Protein AF-A0A8T6CD80-F1 (afdb_monomer_lite)

Radius of gyration: 12.99 Å; chains: 1; bounding box: 26×34×29 Å

Sequence (94 aa):
MTSPIYDRIGRGYATTRRPDPRIARRILDALGGASRVLNVGAGAGSYEPEEARVVAVEPSGEMIAQRDSAAPVVRATAEALPFAGRSFDAAMAV

Structure (mmCIF, N/CA/C/O backbone):
data_AF-A0A8T6CD80-F1
#
_entry.id   AF-A0A8T6CD80-F1
#
loop_
_atom_site.group_PDB
_atom_site.id
_atom_site.type_symbol
_atom_site.label_atom_id
_atom_site.label_alt_id
_atom_site.label_comp_id
_atom_site.label_asym_id
_atom_site.label_entity_id
_atom_site.label_seq_id
_atom_site.pdbx_PDB_ins_code
_atom_site.Cartn_x
_atom_site.Cartn_y
_atom_site.Cartn_z
_atom_site.occupancy
_atom_site.B_iso_or_equiv
_atom_site.auth_seq_id
_atom_site.auth_comp_id
_atom_site.auth_asym_id
_atom_site.auth_atom_id
_atom_site.pdbx_PDB_model_num
ATOM 1 N N . MET A 1 1 ? -1.088 -20.137 -14.337 1.00 57.59 1 MET A N 1
ATOM 2 C CA . MET A 1 1 ? -1.344 -18.692 -14.157 1.00 57.59 1 MET A CA 1
ATOM 3 C C . MET A 1 1 ? -0.304 -17.941 -14.967 1.00 57.59 1 MET A C 1
ATOM 5 O O . MET A 1 1 ? 0.864 -18.305 -14.902 1.00 57.59 1 MET A O 1
ATOM 9 N N . THR A 1 2 ? -0.715 -16.986 -15.795 1.00 79.31 2 THR A N 1
ATOM 10 C CA . THR A 1 2 ? 0.201 -16.112 -16.542 1.00 79.31 2 THR A CA 1
ATOM 11 C C . THR A 1 2 ? 0.992 -15.237 -15.568 1.00 79.31 2 THR A C 1
ATOM 13 O O . THR A 1 2 ? 0.439 -14.778 -14.571 1.00 79.31 2 THR A O 1
ATOM 16 N N . SER A 1 3 ? 2.284 -15.023 -15.836 1.00 86.62 3 SER A N 1
ATOM 17 C CA . SER A 1 3 ? 3.105 -14.101 -15.037 1.00 86.62 3 SER A CA 1
ATOM 18 C C . SER A 1 3 ? 2.500 -12.685 -15.080 1.00 86.62 3 SER A C 1
ATOM 20 O O . SER A 1 3 ? 2.070 -12.250 -16.159 1.00 86.62 3 SER A O 1
ATOM 22 N N . PRO A 1 4 ? 2.438 -11.976 -13.935 1.00 92.19 4 PRO A N 1
ATOM 23 C CA . PRO A 1 4 ? 2.018 -10.581 -13.871 1.00 92.19 4 PRO A CA 1
ATOM 24 C C . PRO A 1 4 ? 2.725 -9.723 -14.920 1.00 92.19 4 PRO A C 1
ATOM 26 O O . PRO A 1 4 ? 3.939 -9.793 -15.087 1.00 92.19 4 PRO A O 1
ATOM 29 N N . ILE A 1 5 ? 1.980 -8.868 -15.627 1.00 95.06 5 ILE A N 1
ATOM 30 C CA . ILE A 1 5 ? 2.549 -8.009 -16.683 1.00 95.06 5 ILE A CA 1
ATOM 31 C C . ILE A 1 5 ? 3.694 -7.144 -16.132 1.00 95.06 5 ILE A C 1
ATOM 33 O O . ILE A 1 5 ? 4.709 -6.962 -16.808 1.00 95.06 5 ILE A O 1
ATOM 37 N N . TYR A 1 6 ? 3.565 -6.683 -14.887 1.00 95.81 6 TYR A N 1
ATOM 38 C CA . TYR A 1 6 ? 4.570 -5.871 -14.211 1.00 95.81 6 TYR A CA 1
ATOM 39 C C . TYR A 1 6 ? 5.872 -6.608 -13.873 1.00 95.81 6 TYR A C 1
ATOM 41 O O . TYR A 1 6 ? 6.874 -5.927 -13.695 1.00 95.81 6 TYR A O 1
ATOM 49 N N . ASP A 1 7 ? 5.924 -7.945 -13.892 1.00 95.56 7 ASP A N 1
ATOM 50 C CA . ASP A 1 7 ? 7.213 -8.661 -13.831 1.00 95.56 7 ASP A CA 1
ATOM 51 C C . ASP A 1 7 ? 8.079 -8.334 -15.066 1.00 95.56 7 ASP A C 1
ATOM 53 O O . ASP A 1 7 ? 9.305 -8.369 -15.011 1.00 95.56 7 ASP A O 1
ATOM 57 N N . ARG A 1 8 ? 7.451 -8.002 -16.205 1.00 95.38 8 ARG A N 1
ATOM 58 C CA . ARG A 1 8 ? 8.148 -7.709 -17.469 1.00 95.38 8 ARG A CA 1
ATOM 59 C C . ARG A 1 8 ? 8.390 -6.221 -17.684 1.00 95.38 8 ARG A C 1
ATOM 61 O O . ARG A 1 8 ? 9.437 -5.847 -18.209 1.00 95.38 8 ARG A O 1
ATOM 68 N N . ILE A 1 9 ? 7.415 -5.388 -17.320 1.00 95.44 9 ILE A N 1
ATOM 69 C CA . ILE A 1 9 ? 7.433 -3.947 -17.621 1.00 95.44 9 ILE A CA 1
ATOM 70 C C . ILE A 1 9 ? 7.734 -3.068 -16.402 1.00 95.44 9 ILE A C 1
ATOM 72 O O . ILE A 1 9 ? 7.850 -1.858 -16.552 1.00 95.44 9 ILE A O 1
ATOM 76 N N . GLY A 1 10 ? 7.826 -3.649 -15.202 1.00 92.56 10 GLY A N 1
ATOM 77 C CA . GLY A 1 10 ? 7.889 -2.906 -13.942 1.00 92.56 10 GLY A CA 1
ATOM 78 C C . GLY A 1 10 ? 9.264 -2.358 -13.568 1.00 92.56 10 GLY A C 1
ATOM 79 O O . GLY A 1 10 ? 9.351 -1.606 -12.607 1.00 92.56 10 GLY A O 1
ATOM 80 N N . ARG A 1 11 ? 10.340 -2.687 -14.291 1.00 94.88 11 ARG A N 1
ATOM 81 C CA . ARG A 1 11 ? 11.688 -2.194 -13.954 1.00 94.88 11 ARG A CA 1
ATOM 82 C C . ARG A 1 11 ? 11.754 -0.667 -13.984 1.00 94.88 11 ARG A C 1
ATOM 84 O O . ARG A 1 11 ? 11.443 -0.054 -15.003 1.00 94.88 11 ARG A O 1
ATOM 91 N N . GLY A 1 12 ? 12.201 -0.059 -12.885 1.00 93.19 12 GLY A N 1
ATOM 92 C CA . GLY A 1 12 ? 12.289 1.399 -12.744 1.00 93.19 12 GLY A CA 1
ATOM 93 C C . GLY A 1 12 ? 10.934 2.079 -12.519 1.00 93.19 12 GLY A C 1
ATOM 94 O O . GLY A 1 12 ? 10.805 3.292 -12.702 1.00 93.19 12 GLY A O 1
ATOM 95 N N . TYR A 1 13 ? 9.902 1.327 -12.133 1.00 93.44 13 TYR A N 1
ATOM 96 C CA . TYR A 1 13 ? 8.578 1.893 -11.897 1.00 93.44 13 TYR A CA 1
ATOM 97 C C . TYR A 1 13 ? 8.598 2.884 -10.732 1.00 93.44 13 TYR A C 1
ATOM 99 O O . TYR A 1 13 ? 8.100 3.997 -10.875 1.00 93.44 13 TYR A O 1
ATOM 107 N N . ALA A 1 14 ? 9.246 2.536 -9.616 1.00 91.31 14 ALA A N 1
ATOM 108 C CA . ALA A 1 14 ? 9.299 3.396 -8.429 1.00 91.31 14 ALA A CA 1
ATOM 109 C C . ALA A 1 14 ? 9.962 4.762 -8.696 1.00 91.31 14 ALA A C 1
ATOM 111 O O . ALA A 1 14 ? 9.601 5.772 -8.091 1.00 91.31 14 ALA A O 1
ATOM 112 N N . THR A 1 15 ? 10.907 4.830 -9.640 1.00 90.69 15 THR A N 1
ATOM 113 C CA . THR A 1 15 ? 11.594 6.086 -9.974 1.00 90.69 15 THR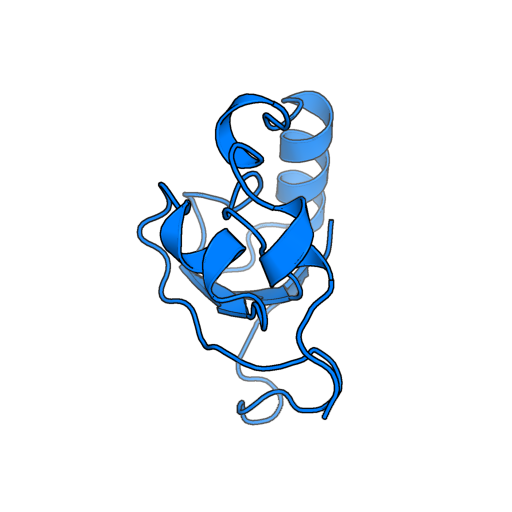 A CA 1
ATOM 114 C C . THR A 1 15 ? 10.768 6.976 -10.900 1.00 90.69 15 THR A C 1
ATOM 116 O O . THR A 1 15 ? 10.814 8.200 -10.761 1.00 90.69 15 THR A O 1
ATOM 119 N N . THR A 1 16 ? 10.003 6.374 -11.816 1.00 90.88 16 THR A N 1
ATOM 120 C CA . THR A 1 16 ? 9.227 7.073 -12.856 1.00 90.88 16 THR A CA 1
ATOM 121 C C . THR A 1 16 ? 7.793 7.395 -12.434 1.00 90.88 16 THR A C 1
ATOM 123 O O . THR A 1 16 ? 7.228 8.391 -12.886 1.00 90.88 16 THR A O 1
ATOM 126 N N . ARG A 1 17 ? 7.197 6.593 -11.547 1.00 89.94 17 ARG A N 1
ATOM 127 C CA . ARG A 1 17 ? 5.843 6.769 -11.011 1.00 89.94 17 ARG A CA 1
ATOM 128 C C . ARG A 1 17 ? 5.903 7.111 -9.529 1.00 89.94 17 ARG A C 1
ATOM 130 O O . ARG A 1 17 ? 5.824 6.249 -8.662 1.00 89.94 17 ARG A O 1
ATOM 137 N N . ARG A 1 18 ? 6.026 8.410 -9.264 1.00 92.69 18 ARG A N 1
ATOM 138 C CA . ARG A 1 18 ? 6.003 8.983 -7.914 1.00 92.69 18 ARG A CA 1
ATOM 139 C C . ARG A 1 18 ? 4.585 9.399 -7.515 1.00 92.69 18 ARG A C 1
ATOM 141 O O . ARG A 1 18 ? 3.818 9.802 -8.394 1.00 92.69 18 ARG A O 1
ATOM 148 N N . PRO A 1 19 ? 4.237 9.329 -6.221 1.00 93.50 19 PRO A N 1
ATOM 149 C CA . PRO A 1 19 ? 2.921 9.743 -5.761 1.00 93.50 19 PRO A CA 1
ATOM 150 C C . PRO A 1 19 ? 2.709 11.245 -5.980 1.00 93.50 19 PRO A C 1
ATOM 152 O O . PRO A 1 19 ? 3.532 12.072 -5.590 1.00 93.50 19 PRO A O 1
ATOM 155 N N . ASP A 1 20 ? 1.579 11.604 -6.587 1.00 95.81 20 ASP A N 1
ATOM 156 C CA . ASP A 1 20 ? 1.095 12.987 -6.591 1.00 95.81 20 ASP A CA 1
ATOM 157 C C . ASP A 1 20 ? 0.515 13.326 -5.202 1.00 95.81 20 ASP A C 1
ATOM 159 O O . ASP A 1 20 ? -0.428 12.647 -4.768 1.00 95.81 20 ASP A O 1
ATOM 163 N N . PRO A 1 21 ? 1.001 14.381 -4.516 1.00 95.69 21 PRO A N 1
ATOM 164 C CA . PRO A 1 21 ? 0.534 14.744 -3.177 1.00 95.69 21 PRO A CA 1
ATOM 165 C C . PRO A 1 21 ? -0.976 15.000 -3.083 1.00 95.69 21 PRO A C 1
ATOM 167 O O . PRO A 1 21 ? -1.586 14.758 -2.043 1.00 95.69 21 PRO A O 1
ATOM 170 N N . ARG A 1 22 ? -1.615 15.458 -4.167 1.00 97.44 22 ARG A N 1
ATOM 171 C CA . ARG A 1 22 ? -3.064 15.717 -4.201 1.00 97.44 22 ARG A CA 1
ATOM 172 C C . ARG A 1 22 ? -3.863 14.420 -4.199 1.00 97.44 22 ARG A C 1
ATOM 174 O O . ARG A 1 22 ? -4.934 14.368 -3.600 1.00 97.44 22 ARG A O 1
ATOM 181 N N . ILE A 1 23 ? -3.355 13.390 -4.875 1.00 96.31 23 ILE A N 1
ATOM 182 C CA . ILE A 1 23 ? -3.963 12.055 -4.878 1.00 96.31 23 ILE A CA 1
ATOM 183 C C . ILE A 1 23 ? -3.736 11.402 -3.515 1.00 96.31 23 ILE A C 1
ATOM 185 O O . ILE A 1 23 ? -4.692 10.915 -2.921 1.00 96.31 23 ILE A O 1
ATOM 189 N N . ALA A 1 24 ? -2.513 11.486 -2.980 1.00 95.62 24 ALA A N 1
ATOM 190 C CA . ALA A 1 24 ? -2.187 10.960 -1.655 1.00 95.62 24 ALA A CA 1
AT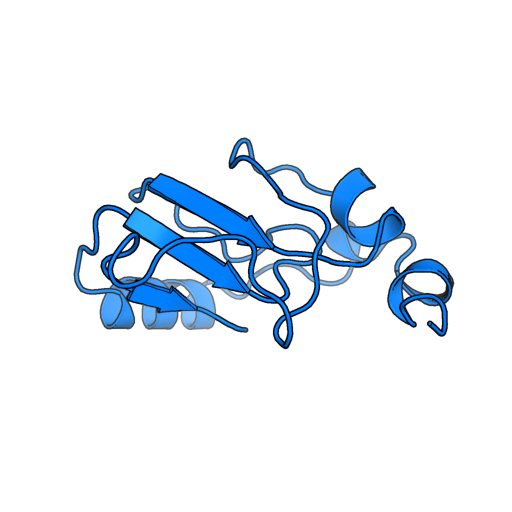OM 191 C C . ALA A 1 24 ? -3.106 11.550 -0.574 1.00 95.62 24 ALA A C 1
ATOM 193 O O . ALA A 1 24 ? -3.705 10.809 0.201 1.00 95.62 24 ALA A O 1
ATOM 194 N N . ARG A 1 25 ? -3.323 12.873 -0.586 1.00 95.94 25 ARG A N 1
ATOM 195 C CA . ARG A 1 25 ? -4.242 13.530 0.352 1.00 95.94 25 ARG A CA 1
ATOM 196 C C . ARG A 1 25 ? -5.677 13.024 0.227 1.00 95.94 25 ARG A C 1
ATOM 198 O O . ARG A 1 25 ? -6.293 12.721 1.238 1.00 95.94 25 ARG A O 1
ATOM 205 N N . ARG A 1 26 ? -6.1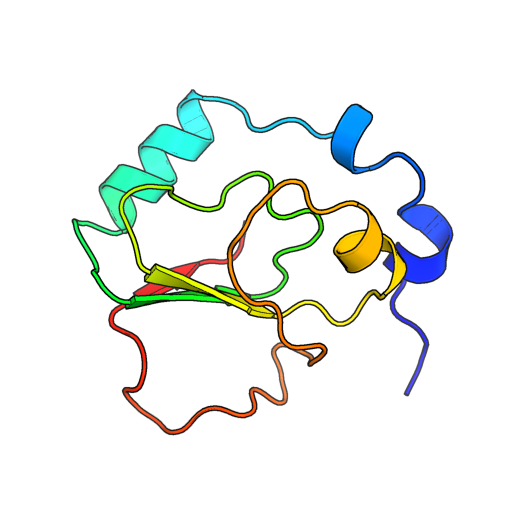91 12.874 -0.998 1.00 97.31 26 ARG A N 1
ATOM 206 C CA . ARG A 1 26 ? -7.547 12.344 -1.227 1.00 97.31 26 ARG A CA 1
ATOM 207 C C . ARG A 1 26 ? -7.705 10.907 -0.733 1.00 97.31 26 ARG A C 1
ATOM 209 O O . ARG A 1 26 ? -8.769 10.572 -0.226 1.00 97.31 26 ARG A O 1
ATOM 216 N N . ILE A 1 27 ? -6.670 10.080 -0.875 1.00 96.44 27 ILE A N 1
ATOM 217 C CA . ILE A 1 27 ? -6.661 8.714 -0.339 1.00 96.44 27 ILE A CA 1
ATOM 218 C C . ILE A 1 27 ? -6.716 8.757 1.189 1.00 96.44 27 ILE A C 1
ATOM 220 O O . ILE A 1 27 ? -7.578 8.109 1.772 1.00 96.44 27 ILE A O 1
ATOM 224 N N . LEU A 1 28 ? -5.857 9.553 1.833 1.00 95.88 28 LEU A N 1
ATOM 225 C CA . LEU A 1 28 ? -5.843 9.700 3.293 1.00 95.88 28 LEU A CA 1
ATOM 226 C C . LEU A 1 28 ? -7.193 10.182 3.838 1.00 95.88 28 LEU A C 1
ATOM 228 O O . LEU A 1 28 ? -7.717 9.602 4.788 1.00 95.88 28 LEU A O 1
ATOM 232 N N . ASP A 1 29 ? -7.781 11.196 3.204 1.00 96.94 29 ASP A N 1
ATOM 233 C CA . ASP A 1 29 ? -9.085 11.730 3.598 1.00 96.94 29 ASP A CA 1
ATOM 234 C C . ASP A 1 29 ? -10.188 10.665 3.444 1.00 96.94 29 ASP A C 1
ATOM 236 O O . ASP A 1 29 ? -11.041 10.525 4.320 1.00 96.94 29 ASP A O 1
ATOM 240 N N . ALA A 1 30 ? -10.150 9.868 2.369 1.00 97.25 30 ALA A N 1
ATOM 241 C CA . ALA A 1 30 ? -11.105 8.783 2.134 1.00 97.25 30 ALA A CA 1
ATOM 242 C C . ALA A 1 30 ? -10.934 7.601 3.103 1.00 97.25 30 ALA A C 1
ATOM 244 O O . ALA A 1 30 ? -11.919 6.956 3.456 1.00 97.25 30 ALA A O 1
ATOM 245 N N . LEU A 1 31 ? -9.705 7.323 3.552 1.00 97.06 31 LEU A N 1
ATOM 246 C CA . LEU A 1 31 ? -9.430 6.299 4.561 1.00 97.06 31 LEU A CA 1
ATOM 247 C C . LEU A 1 31 ? -9.971 6.683 5.943 1.00 97.06 31 LEU A C 1
ATOM 249 O O . LEU A 1 31 ? -10.165 5.801 6.776 1.00 97.06 31 LEU A O 1
ATOM 253 N N . GLY A 1 32 ? -10.225 7.971 6.201 1.00 95.81 32 GLY A N 1
ATOM 254 C CA . GLY A 1 32 ? -10.998 8.423 7.360 1.00 95.81 32 GLY A CA 1
ATOM 255 C C . GLY A 1 32 ? -10.439 7.986 8.719 1.00 95.81 32 GLY A C 1
ATOM 256 O O . GLY A 1 32 ? -11.206 7.787 9.657 1.00 95.81 32 GLY A O 1
ATOM 257 N N . GLY A 1 33 ? -9.120 7.794 8.830 1.00 94.75 33 GLY A N 1
ATOM 258 C CA . GLY A 1 33 ? -8.474 7.314 10.058 1.00 94.75 33 GLY A CA 1
ATOM 259 C C . GLY A 1 33 ? -8.566 5.799 10.294 1.00 94.75 33 GLY A C 1
ATOM 260 O O . GLY A 1 33 ? -8.368 5.347 11.423 1.00 94.75 33 GLY A O 1
ATOM 261 N N . ALA A 1 34 ? -8.858 5.002 9.259 1.00 97.62 34 ALA A N 1
ATOM 262 C CA . ALA A 1 34 ? -8.794 3.543 9.318 1.00 97.62 34 ALA A CA 1
ATOM 263 C C . ALA A 1 34 ? -7.443 3.060 9.874 1.00 97.62 34 ALA A C 1
ATOM 265 O O . ALA A 1 34 ? -6.379 3.439 9.388 1.00 97.62 34 ALA A O 1
ATOM 266 N N . SER A 1 35 ? -7.483 2.196 10.891 1.00 96.69 35 SER A N 1
ATOM 267 C CA . SER A 1 35 ? -6.272 1.734 11.577 1.00 96.69 35 SER A CA 1
ATOM 268 C C . SER A 1 35 ? -5.580 0.585 10.845 1.00 96.69 35 SER A C 1
ATOM 270 O O . SER A 1 35 ? -4.352 0.521 10.840 1.00 96.69 35 SER A O 1
ATOM 272 N N . ARG A 1 36 ? -6.345 -0.333 10.242 1.00 98.25 36 ARG A N 1
ATOM 273 C CA . ARG A 1 36 ? -5.853 -1.483 9.468 1.00 98.25 36 ARG A CA 1
ATOM 274 C C . ARG A 1 36 ? -6.313 -1.355 8.024 1.00 98.25 36 ARG A C 1
ATOM 276 O O . ARG A 1 36 ? -7.511 -1.457 7.751 1.00 98.25 36 ARG A O 1
ATOM 283 N N . VAL A 1 37 ? -5.369 -1.176 7.107 1.00 98.50 37 VAL A N 1
ATOM 284 C CA . VAL A 1 37 ? -5.654 -0.930 5.687 1.00 98.50 37 VAL A CA 1
ATOM 285 C C . VAL A 1 37 ? -5.054 -2.038 4.832 1.00 98.50 37 VAL A C 1
ATOM 287 O O . VAL A 1 37 ? -3.885 -2.386 4.981 1.00 98.50 37 VAL A O 1
ATOM 290 N N . LEU A 1 38 ? -5.853 -2.585 3.919 1.00 98.62 38 LEU A N 1
ATOM 291 C CA . LEU A 1 38 ? -5.371 -3.495 2.884 1.00 98.62 38 LEU A CA 1
ATOM 292 C C . LEU A 1 38 ? -5.100 -2.712 1.593 1.00 98.62 38 LEU A C 1
ATOM 294 O O . LEU A 1 38 ? -6.028 -2.157 1.011 1.00 98.62 38 LEU A O 1
ATOM 298 N N . ASN A 1 39 ? -3.855 -2.683 1.123 1.00 98.44 39 ASN A N 1
ATOM 299 C CA . ASN A 1 39 ? -3.500 -2.090 -0.168 1.00 98.44 39 ASN A CA 1
ATOM 300 C C . ASN A 1 39 ? -3.437 -3.185 -1.244 1.00 98.44 39 ASN A C 1
ATOM 302 O O . ASN A 1 39 ? -2.502 -3.986 -1.255 1.00 98.44 39 ASN A O 1
ATOM 306 N N . VAL A 1 40 ? -4.446 -3.266 -2.112 1.00 98.38 40 VAL A N 1
ATOM 307 C CA . VAL A 1 40 ? -4.581 -4.320 -3.129 1.00 98.38 40 VAL A CA 1
ATOM 308 C C . VAL A 1 40 ? -4.034 -3.836 -4.467 1.00 98.38 40 VAL A C 1
ATOM 310 O O . VAL A 1 40 ? -4.455 -2.799 -4.967 1.00 98.38 40 VAL A O 1
ATOM 313 N N . GLY A 1 41 ? -3.126 -4.608 -5.070 1.00 97.38 41 GLY A N 1
ATOM 314 C CA . GLY A 1 41 ? -2.372 -4.148 -6.240 1.00 97.38 41 GLY A CA 1
ATOM 315 C C . GLY A 1 41 ? -1.375 -3.062 -5.845 1.00 97.38 41 GLY A C 1
ATOM 316 O O . GLY A 1 41 ? -1.257 -2.042 -6.517 1.00 97.38 41 GLY A O 1
ATOM 317 N N . ALA A 1 42 ? -0.702 -3.259 -4.709 1.00 97.38 42 ALA A N 1
ATOM 318 C CA . ALA A 1 42 ? 0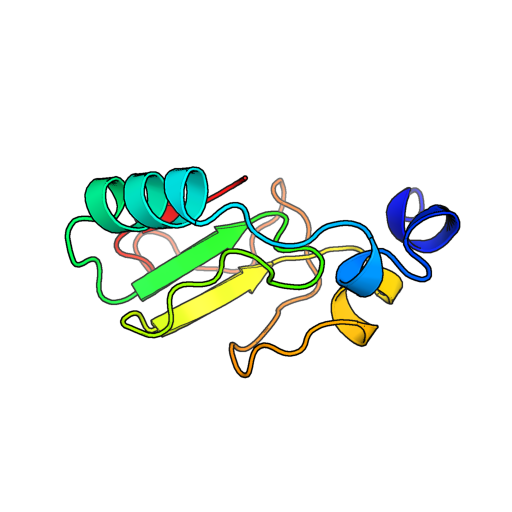.108 -2.235 -4.062 1.00 97.38 42 ALA A CA 1
ATOM 319 C C . ALA A 1 42 ? 1.290 -1.752 -4.915 1.00 97.38 42 ALA A C 1
ATOM 321 O O . ALA A 1 42 ? 1.836 -0.674 -4.658 1.00 97.38 42 ALA A O 1
AT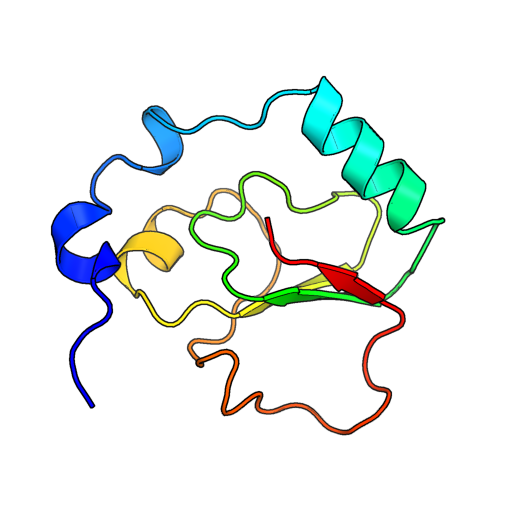OM 322 N N . GLY A 1 43 ? 1.725 -2.548 -5.896 1.00 96.94 43 GLY A N 1
ATOM 323 C CA . GLY A 1 43 ? 2.882 -2.244 -6.716 1.00 96.94 43 GLY A CA 1
ATOM 324 C C . GLY A 1 43 ? 4.123 -1.959 -5.864 1.00 96.94 43 GLY A C 1
ATOM 325 O O . GLY A 1 43 ? 4.446 -2.691 -4.925 1.00 96.94 43 GLY A O 1
ATOM 326 N N . ALA A 1 44 ? 4.792 -0.848 -6.175 1.00 96.44 44 ALA A N 1
ATOM 327 C CA . ALA A 1 44 ? 5.968 -0.366 -5.452 1.00 96.44 44 ALA A CA 1
ATOM 328 C C . ALA A 1 44 ? 5.625 0.351 -4.125 1.00 96.44 44 ALA A C 1
ATOM 330 O O . ALA A 1 44 ? 6.513 0.886 -3.471 1.00 96.44 44 ALA A O 1
ATOM 331 N N . GLY A 1 45 ? 4.352 0.374 -3.708 1.00 96.00 45 GLY A N 1
ATOM 332 C CA . GLY A 1 45 ? 3.924 0.943 -2.425 1.00 96.00 45 GLY A CA 1
ATOM 333 C C . GLY A 1 45 ? 3.823 2.471 -2.397 1.00 96.00 45 GLY A C 1
ATOM 334 O O . GLY A 1 45 ? 3.777 3.056 -1.323 1.00 96.00 45 GLY A O 1
ATOM 335 N N . SER A 1 46 ? 3.769 3.134 -3.556 1.00 95.00 46 SER A N 1
ATOM 336 C CA . SER A 1 46 ? 3.888 4.598 -3.679 1.00 95.00 46 SER A CA 1
ATOM 337 C C . SER A 1 46 ? 2.856 5.414 -2.892 1.00 95.00 46 SER A C 1
ATOM 339 O O . SER A 1 46 ? 3.135 6.555 -2.545 1.00 95.00 46 SER A O 1
ATOM 341 N N . TYR A 1 47 ? 1.664 4.865 -2.658 1.00 95.50 47 TYR A N 1
ATOM 342 C CA . TYR A 1 47 ? 0.554 5.558 -1.993 1.00 95.50 47 TYR A CA 1
ATOM 343 C C . TYR A 1 47 ? 0.241 5.003 -0.600 1.00 95.50 47 TYR A C 1
ATOM 345 O O . TYR A 1 47 ? -0.828 5.281 -0.061 1.00 95.50 47 TYR A O 1
ATOM 353 N N . GLU A 1 48 ? 1.128 4.193 -0.023 1.00 95.44 48 GLU A N 1
ATOM 354 C CA . GLU A 1 48 ? 0.875 3.600 1.286 1.00 95.44 48 GLU A CA 1
ATOM 355 C C . GLU A 1 48 ? 0.894 4.670 2.386 1.00 95.44 48 GLU A C 1
ATOM 357 O O . GLU A 1 48 ? 1.878 5.400 2.501 1.00 95.44 48 GLU A O 1
ATOM 362 N N . PRO A 1 49 ? -0.185 4.796 3.177 1.00 93.81 49 PRO A N 1
ATOM 363 C CA . PRO A 1 49 ? -0.247 5.769 4.261 1.00 93.81 49 PRO A CA 1
ATOM 364 C C . PRO A 1 49 ? 0.688 5.377 5.410 1.00 93.81 49 PRO A C 1
ATOM 366 O O . PRO A 1 49 ? 0.674 4.230 5.860 1.00 93.81 49 PRO A O 1
ATOM 369 N N . GLU A 1 50 ? 1.451 6.337 5.927 1.00 91.00 50 GLU A N 1
ATOM 370 C CA . GLU A 1 50 ? 2.359 6.114 7.061 1.00 91.00 50 GLU A CA 1
ATOM 371 C C . GLU A 1 50 ? 1.604 6.050 8.399 1.00 91.00 50 GLU A C 1
ATOM 373 O O . GLU A 1 50 ? 2.053 5.416 9.354 1.00 91.00 50 GLU A O 1
ATOM 378 N N . GLU A 1 51 ? 0.428 6.674 8.475 1.00 90.69 51 GLU A N 1
ATOM 379 C CA . GLU A 1 51 ? -0.373 6.787 9.694 1.00 90.69 51 GLU A CA 1
ATOM 380 C C . GLU A 1 51 ? -1.245 5.549 9.978 1.00 90.69 51 GLU A C 1
ATOM 382 O O . GLU A 1 51 ? -1.883 5.476 11.031 1.00 90.69 51 GLU A O 1
ATOM 387 N N . ALA A 1 52 ? -1.278 4.566 9.069 1.00 94.44 52 ALA A N 1
ATOM 388 C CA . ALA A 1 52 ? -2.085 3.352 9.198 1.00 94.44 52 ALA A CA 1
ATOM 389 C C . ALA A 1 52 ? -1.237 2.072 9.153 1.00 94.44 52 ALA A C 1
ATOM 391 O O . ALA A 1 52 ? -0.171 2.006 8.546 1.00 94.44 52 ALA A O 1
ATOM 392 N N . ARG A 1 53 ? -1.743 0.993 9.764 1.00 97.50 53 ARG A N 1
ATOM 393 C CA . ARG A 1 53 ? -1.138 -0.340 9.639 1.00 97.50 53 ARG A CA 1
ATOM 394 C C . ARG A 1 53 ? -1.551 -0.949 8.308 1.00 97.50 53 ARG A C 1
ATOM 396 O O . ARG A 1 53 ? -2.620 -1.555 8.198 1.00 97.50 53 ARG A O 1
ATOM 403 N N . VAL A 1 54 ? -0.698 -0.774 7.309 1.00 98.19 54 VAL A N 1
ATOM 404 C CA . VAL A 1 54 ? -0.914 -1.299 5.962 1.00 98.19 54 VAL A CA 1
ATOM 405 C C . VAL A 1 54 ? -0.447 -2.750 5.864 1.00 98.19 54 VAL A C 1
ATOM 407 O O . VAL A 1 54 ? 0.618 -3.108 6.361 1.00 98.19 54 VAL A O 1
ATOM 410 N N . VAL A 1 55 ? -1.230 -3.579 5.178 1.00 98.56 55 VAL A N 1
ATOM 411 C CA . VAL A 1 55 ? -0.752 -4.821 4.562 1.00 98.56 55 VAL A CA 1
ATOM 412 C C . VAL A 1 55 ? -0.936 -4.682 3.058 1.00 98.56 55 VAL A C 1
ATOM 414 O O . VAL A 1 55 ? -2.022 -4.345 2.591 1.00 98.56 55 VAL A O 1
ATOM 417 N N . ALA A 1 56 ? 0.123 -4.926 2.299 1.00 98.56 56 ALA A N 1
ATOM 418 C CA . ALA A 1 56 ? 0.114 -4.847 0.848 1.00 98.56 56 ALA A CA 1
ATOM 419 C C . ALA A 1 56 ? -0.163 -6.213 0.210 1.00 98.56 56 ALA A C 1
ATOM 421 O O . ALA A 1 56 ? 0.270 -7.251 0.712 1.00 98.56 56 ALA A O 1
ATOM 422 N N . VAL A 1 57 ? -0.838 -6.207 -0.936 1.00 98.62 57 VAL A N 1
ATOM 423 C CA . VAL A 1 57 ? -1.010 -7.367 -1.813 1.00 98.62 57 VAL A CA 1
ATOM 424 C C . VAL A 1 57 ? -0.529 -6.995 -3.199 1.00 98.62 57 VAL A C 1
ATOM 426 O O . VAL A 1 57 ? -1.050 -6.062 -3.805 1.00 98.62 57 VAL A O 1
ATOM 429 N N . GLU A 1 58 ? 0.450 -7.732 -3.707 1.00 98.25 58 GLU A N 1
ATOM 430 C CA . GLU A 1 58 ? 1.008 -7.503 -5.038 1.00 98.25 58 GLU A CA 1
ATOM 431 C C . GLU A 1 58 ? 1.459 -8.833 -5.655 1.00 98.25 58 GLU A C 1
ATOM 433 O O . GLU A 1 58 ? 2.278 -9.530 -5.058 1.00 98.25 58 GLU A O 1
ATOM 438 N N . PRO A 1 59 ? 0.964 -9.230 -6.839 1.00 97.81 59 PRO A N 1
ATOM 439 C CA . PRO A 1 59 ? 1.402 -10.479 -7.456 1.00 97.81 59 PRO A CA 1
ATOM 440 C C . PRO A 1 59 ? 2.792 -10.385 -8.113 1.00 97.81 59 PRO A C 1
ATOM 442 O O . PRO A 1 59 ? 3.477 -11.410 -8.234 1.00 97.81 59 PRO A O 1
ATOM 445 N N . SER A 1 60 ? 3.216 -9.196 -8.551 1.00 98.19 60 SER A N 1
ATOM 446 C CA . SER A 1 60 ? 4.491 -8.958 -9.234 1.00 98.19 60 SER A CA 1
ATOM 447 C C . SER A 1 60 ? 5.667 -8.973 -8.264 1.00 98.19 60 SER A C 1
ATOM 449 O O . SER A 1 60 ? 5.774 -8.137 -7.366 1.00 98.19 60 SER A O 1
ATOM 451 N N . GLY A 1 61 ? 6.600 -9.899 -8.488 1.00 97.50 61 GLY A N 1
ATOM 452 C CA . GLY A 1 61 ? 7.845 -9.934 -7.720 1.00 97.50 61 GLY A CA 1
ATOM 453 C C . GLY A 1 61 ? 8.716 -8.715 -8.017 1.00 97.50 61 GLY A C 1
ATOM 454 O O . GLY A 1 61 ? 9.360 -8.189 -7.114 1.00 97.50 61 GLY A O 1
ATOM 455 N N . GLU A 1 62 ? 8.671 -8.229 -9.260 1.00 97.44 62 GLU A N 1
ATOM 456 C CA . GLU A 1 62 ? 9.426 -7.047 -9.679 1.00 97.44 62 GLU A CA 1
ATOM 457 C C . GLU A 1 62 ? 8.932 -5.771 -8.997 1.00 97.44 62 GLU A C 1
ATOM 459 O O . GLU A 1 62 ? 9.730 -4.925 -8.601 1.00 97.44 62 GLU A O 1
ATOM 464 N N . MET A 1 63 ? 7.618 -5.620 -8.825 1.00 97.69 63 MET A N 1
ATOM 465 C CA . MET A 1 63 ? 7.075 -4.458 -8.117 1.00 97.69 63 MET A CA 1
ATOM 466 C C . MET A 1 63 ? 7.390 -4.537 -6.623 1.00 97.69 63 MET A C 1
ATOM 468 O O . MET A 1 63 ? 7.776 -3.530 -6.036 1.00 97.69 63 MET A O 1
ATOM 472 N N . ILE A 1 64 ? 7.289 -5.736 -6.030 1.00 97.81 64 ILE A N 1
ATOM 473 C CA . ILE A 1 64 ? 7.645 -5.976 -4.625 1.00 97.81 64 ILE A CA 1
ATOM 474 C C . ILE A 1 64 ? 9.106 -5.608 -4.348 1.00 97.81 64 ILE A C 1
ATOM 476 O O . ILE A 1 64 ? 9.388 -4.962 -3.342 1.00 97.81 64 ILE A O 1
ATOM 480 N N . ALA A 1 65 ? 10.026 -5.987 -5.235 1.00 96.81 65 ALA A N 1
ATOM 481 C CA . ALA A 1 65 ? 11.456 -5.731 -5.069 1.00 96.81 65 ALA A CA 1
ATOM 482 C C . ALA A 1 65 ? 11.826 -4.235 -5.085 1.00 96.81 65 ALA A C 1
ATOM 484 O O . ALA A 1 65 ? 12.904 -3.873 -4.625 1.00 96.81 65 ALA A O 1
ATOM 485 N N . GLN A 1 66 ? 10.946 -3.375 -5.605 1.00 95.81 66 GLN A N 1
ATOM 486 C CA . GLN A 1 66 ? 11.153 -1.927 -5.711 1.00 95.81 66 GLN A CA 1
ATOM 487 C C . GLN A 1 66 ? 10.444 -1.128 -4.606 1.00 95.81 66 GLN A C 1
ATOM 489 O O . GLN A 1 66 ? 10.344 0.094 -4.705 1.00 95.81 66 GLN A O 1
ATOM 494 N N . ARG A 1 67 ? 9.889 -1.798 -3.590 1.00 94.75 67 ARG A N 1
ATOM 495 C CA . ARG A 1 67 ? 9.170 -1.137 -2.496 1.00 94.75 67 ARG A CA 1
ATOM 496 C C . ARG A 1 67 ? 10.144 -0.458 -1.534 1.00 94.75 67 ARG A C 1
ATOM 498 O O . ARG A 1 67 ? 10.968 -1.134 -0.929 1.00 94.75 67 ARG A O 1
ATOM 505 N N . ASP A 1 68 ? 9.946 0.841 -1.317 1.00 88.94 68 ASP A N 1
ATOM 506 C CA . ASP A 1 68 ? 10.591 1.611 -0.235 1.00 88.94 68 ASP A CA 1
ATOM 507 C C . ASP A 1 68 ? 9.742 1.653 1.052 1.00 88.94 68 ASP A C 1
ATOM 509 O O . ASP A 1 68 ? 10.165 2.179 2.080 1.00 88.94 68 ASP A O 1
ATOM 513 N N . SER A 1 69 ? 8.533 1.087 1.018 1.00 90.88 69 SER A N 1
ATOM 514 C CA . SER A 1 69 ? 7.654 0.995 2.184 1.00 90.88 69 SER A CA 1
ATOM 515 C C . SER A 1 69 ? 8.042 -0.156 3.114 1.00 90.88 69 SER A C 1
ATOM 517 O O . SER A 1 69 ? 8.313 -1.273 2.669 1.00 90.88 69 SER A O 1
ATOM 519 N N . ALA A 1 70 ? 7.962 0.094 4.423 1.00 92.06 70 ALA A N 1
ATOM 520 C CA . ALA A 1 70 ? 8.141 -0.914 5.467 1.00 92.06 70 ALA A CA 1
ATOM 521 C C . ALA A 1 70 ? 6.900 -1.803 5.691 1.00 92.06 70 ALA A C 1
ATOM 523 O O . ALA A 1 70 ? 6.952 -2.736 6.497 1.00 92.06 70 ALA A O 1
ATOM 524 N N . ALA A 1 71 ? 5.776 -1.526 5.020 1.00 96.69 71 ALA A N 1
ATOM 525 C CA . ALA A 1 71 ? 4.562 -2.314 5.190 1.00 96.69 71 ALA A CA 1
ATOM 526 C C . ALA A 1 71 ? 4.769 -3.763 4.704 1.00 96.69 71 ALA A C 1
ATOM 528 O O . ALA A 1 71 ? 5.303 -3.972 3.604 1.00 96.69 71 ALA A O 1
ATOM 529 N N . PRO A 1 72 ? 4.316 -4.774 5.474 1.00 97.88 72 PRO A N 1
ATOM 530 C CA . PRO A 1 72 ? 4.382 -6.164 5.049 1.00 97.88 72 PRO A CA 1
ATOM 531 C C . PRO A 1 72 ? 3.611 -6.362 3.743 1.00 97.88 72 PRO A C 1
ATOM 533 O O . PRO A 1 72 ? 2.510 -5.835 3.571 1.00 97.88 72 PRO A O 1
ATOM 536 N N . VAL A 1 73 ? 4.174 -7.163 2.841 1.00 98.50 73 VAL A N 1
ATOM 537 C CA . VAL A 1 73 ? 3.575 -7.469 1.541 1.00 98.50 73 VAL A CA 1
ATOM 538 C C . VAL A 1 73 ? 3.359 -8.964 1.376 1.00 98.50 73 VAL A C 1
ATOM 540 O O . VAL A 1 73 ? 4.231 -9.781 1.673 1.00 98.50 73 VAL A O 1
ATOM 543 N N . VAL A 1 74 ? 2.176 -9.319 0.887 1.00 98.25 74 VAL A N 1
ATOM 544 C CA . VAL A 1 74 ? 1.793 -10.685 0.554 1.00 98.25 74 VAL A CA 1
ATOM 545 C C . VAL A 1 74 ? 1.724 -10.816 -0.960 1.00 98.25 74 VAL A C 1
ATOM 547 O O . VAL A 1 74 ? 1.020 -10.064 -1.636 1.00 98.25 74 VAL A O 1
ATOM 550 N N . ARG A 1 75 ? 2.436 -11.804 -1.504 1.00 98.00 75 ARG A N 1
ATOM 551 C CA . ARG A 1 75 ? 2.384 -12.099 -2.935 1.00 98.00 75 ARG A CA 1
ATOM 552 C C . ARG A 1 75 ? 1.127 -12.901 -3.272 1.00 98.00 75 ARG A C 1
ATOM 554 O O . ARG A 1 75 ? 1.137 -14.127 -3.209 1.00 98.00 75 ARG A O 1
ATOM 561 N N . ALA A 1 76 ? 0.051 -12.204 -3.615 1.00 97.69 76 ALA A N 1
ATOM 562 C CA . ALA A 1 76 ? -1.241 -12.776 -3.995 1.00 97.69 76 ALA A CA 1
ATOM 563 C C . ALA A 1 76 ? -1.934 -11.891 -5.044 1.00 97.69 76 ALA A C 1
ATOM 565 O O . ALA A 1 76 ? -1.447 -10.806 -5.362 1.00 97.69 76 ALA A O 1
ATOM 566 N N . THR A 1 77 ? -3.058 -12.350 -5.594 1.00 97.12 77 THR A N 1
ATOM 567 C CA . THR A 1 77 ? -3.885 -11.556 -6.515 1.00 97.12 77 THR A CA 1
ATOM 568 C C . THR A 1 77 ? -5.148 -11.051 -5.815 1.00 97.12 77 THR A C 1
ATOM 570 O O . THR A 1 77 ? -5.531 -11.560 -4.759 1.00 97.12 77 THR A O 1
ATOM 573 N N . ALA A 1 78 ? -5.807 -10.046 -6.398 1.00 96.94 78 ALA A N 1
ATOM 574 C CA . ALA A 1 78 ? -7.029 -9.464 -5.841 1.00 96.94 78 ALA A CA 1
ATOM 575 C C . ALA A 1 78 ? -8.191 -10.473 -5.776 1.00 96.94 78 ALA A C 1
ATOM 577 O O . ALA A 1 78 ? -9.051 -10.382 -4.906 1.00 96.94 78 ALA A O 1
ATOM 578 N N . GLU A 1 79 ? -8.202 -11.455 -6.676 1.00 96.62 79 GLU A N 1
ATOM 579 C CA . GLU A 1 79 ? -9.242 -12.479 -6.785 1.00 96.62 79 GLU A CA 1
ATOM 580 C C . GLU A 1 79 ? -9.098 -13.588 -5.729 1.00 96.62 79 GLU A C 1
ATOM 582 O O . GLU A 1 79 ? -10.028 -14.366 -5.528 1.00 96.62 79 GLU A O 1
ATOM 587 N N . ALA A 1 80 ? -7.943 -13.678 -5.059 1.00 96.94 80 ALA A N 1
ATOM 588 C CA . ALA A 1 80 ? -7.608 -14.749 -4.122 1.00 96.94 80 ALA A CA 1
ATOM 589 C C . ALA A 1 80 ? -6.847 -14.211 -2.898 1.00 96.94 80 ALA A C 1
ATOM 591 O O . ALA A 1 80 ? -5.708 -14.593 -2.621 1.00 96.94 80 ALA A O 1
ATOM 592 N N . LEU A 1 81 ? -7.487 -13.301 -2.163 1.00 97.88 81 LEU A N 1
ATOM 593 C CA . LEU A 1 81 ? -6.920 -12.685 -0.964 1.00 97.88 81 LEU A CA 1
ATOM 594 C C . LEU A 1 81 ? -6.804 -13.702 0.192 1.00 97.88 81 LEU A C 1
ATOM 596 O O . LEU A 1 81 ? -7.819 -14.263 0.608 1.00 97.88 81 LEU A O 1
ATOM 600 N N . PRO A 1 82 ? -5.608 -13.915 0.776 1.00 97.56 82 PRO A N 1
ATOM 601 C CA . PRO A 1 82 ? -5.385 -14.910 1.827 1.00 97.56 82 PRO A CA 1
ATOM 602 C C . PRO A 1 82 ? -5.699 -14.357 3.228 1.00 97.56 82 PRO A C 1
ATOM 604 O O . PRO A 1 82 ? -4.942 -14.562 4.176 1.00 97.56 82 PRO A O 1
ATOM 607 N N . PHE A 1 83 ? -6.806 -13.627 3.366 1.00 98.00 83 PHE A N 1
ATOM 608 C CA . PHE A 1 83 ? -7.218 -13.013 4.627 1.00 98.00 83 PHE A CA 1
ATOM 609 C C . PHE A 1 83 ? -8.621 -13.461 5.012 1.00 98.00 83 PHE A C 1
ATOM 611 O O . PHE A 1 83 ? -9.479 -1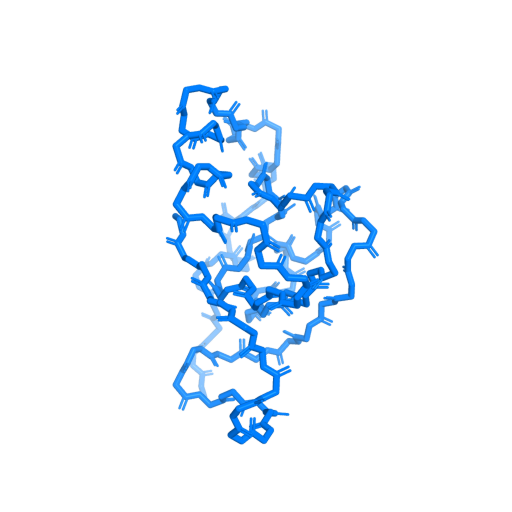3.691 4.160 1.00 98.00 83 PHE A O 1
ATOM 618 N N . ALA A 1 84 ? -8.867 -13.553 6.316 1.00 97.88 84 ALA A N 1
ATOM 619 C CA . ALA A 1 84 ? -10.212 -13.770 6.814 1.00 97.88 84 ALA A CA 1
ATOM 620 C C . ALA A 1 84 ? -11.099 -12.542 6.536 1.00 97.88 84 ALA A C 1
ATOM 622 O O . ALA A 1 84 ? -10.634 -11.409 6.379 1.00 97.88 84 ALA A O 1
ATOM 623 N N . GLY A 1 85 ? -12.413 -12.761 6.507 1.00 96.88 85 GLY A N 1
ATOM 624 C CA . GLY A 1 85 ? -13.366 -11.658 6.438 1.00 96.88 85 GLY A CA 1
ATOM 625 C C . GLY A 1 85 ? -13.208 -10.709 7.633 1.00 96.88 85 GLY A C 1
ATOM 626 O O . GLY A 1 85 ? -12.926 -11.143 8.749 1.00 96.88 85 GLY A O 1
ATOM 627 N N . ARG A 1 86 ? -13.436 -9.408 7.406 1.00 95.94 86 ARG A N 1
ATOM 628 C CA . ARG A 1 86 ? -13.413 -8.353 8.445 1.00 95.94 86 ARG A CA 1
ATOM 629 C C . ARG A 1 86 ? -12.055 -8.186 9.158 1.00 95.94 86 ARG A C 1
ATOM 631 O O . ARG A 1 86 ? -12.005 -7.674 10.275 1.00 95.94 86 ARG A O 1
ATOM 638 N N . SER A 1 87 ? -10.950 -8.595 8.528 1.00 97.94 87 SER A N 1
ATOM 639 C CA . SER A 1 87 ? -9.591 -8.395 9.063 1.00 97.94 87 SER A CA 1
ATOM 640 C C . SER A 1 87 ? -9.071 -6.956 8.946 1.00 97.94 87 SER A C 1
ATOM 642 O O . SER A 1 87 ? -8.175 -6.583 9.701 1.00 97.94 87 SER A O 1
ATOM 644 N N . PHE A 1 88 ? -9.637 -6.157 8.039 1.00 98.44 88 PHE A N 1
ATOM 645 C CA . PHE A 1 88 ? -9.234 -4.775 7.766 1.00 98.44 88 PHE A CA 1
ATOM 646 C C . PHE A 1 88 ? -10.415 -3.822 7.921 1.00 98.44 88 PHE A C 1
ATOM 648 O O . PHE A 1 88 ? -11.564 -4.219 7.720 1.00 98.44 88 PHE A O 1
ATOM 655 N N . ASP A 1 89 ? -10.109 -2.575 8.266 1.00 98.12 89 ASP A N 1
ATOM 656 C CA . ASP A 1 89 ? -11.097 -1.512 8.449 1.00 98.12 89 ASP A CA 1
ATOM 657 C C . ASP A 1 89 ? -11.415 -0.830 7.107 1.00 98.12 89 ASP A C 1
ATOM 659 O O . ASP A 1 89 ? -12.548 -0.416 6.871 1.00 98.12 89 ASP A O 1
ATOM 663 N N . ALA A 1 90 ? -10.425 -0.769 6.209 1.00 98.19 90 ALA A N 1
ATOM 664 C CA . ALA A 1 90 ? -10.559 -0.258 4.850 1.00 98.19 90 ALA A CA 1
ATOM 665 C C . ALA A 1 90 ? -9.643 -1.010 3.871 1.00 98.19 90 ALA A C 1
ATOM 667 O O . ALA A 1 90 ? -8.668 -1.657 4.266 1.00 98.19 90 ALA A O 1
ATOM 668 N N . ALA A 1 91 ? -9.945 -0.891 2.580 1.00 97.75 91 ALA A N 1
ATOM 669 C CA . ALA A 1 91 ? -9.079 -1.335 1.497 1.00 97.75 91 ALA A CA 1
ATOM 670 C C . ALA A 1 91 ? -8.877 -0.200 0.488 1.00 97.75 91 ALA A C 1
ATOM 672 O O . ALA A 1 91 ? -9.779 0.611 0.278 1.00 97.75 91 ALA A O 1
ATOM 673 N N . MET A 1 92 ? -7.706 -0.159 -0.139 1.00 97.69 92 MET A N 1
ATOM 674 C CA . MET A 1 92 ? -7.363 0.794 -1.191 1.00 97.69 92 MET A CA 1
ATOM 675 C C . MET A 1 92 ? -6.810 0.075 -2.423 1.00 97.69 92 MET A C 1
ATOM 677 O O . MET A 1 92 ? -6.190 -0.982 -2.306 1.00 97.69 92 MET A O 1
ATOM 681 N N . ALA A 1 93 ? -7.054 0.668 -3.589 1.00 96.56 93 ALA A N 1
ATOM 682 C CA . ALA A 1 93 ? -6.491 0.297 -4.882 1.00 96.56 93 ALA A CA 1
ATOM 683 C C . ALA A 1 93 ? -6.390 1.586 -5.714 1.00 96.56 93 ALA A C 1
ATOM 685 O O . ALA A 1 93 ? -7.377 2.323 -5.802 1.00 96.56 93 ALA A O 1
ATOM 686 N N . VAL A 1 94 ? -5.200 1.889 -6.242 1.00 90.12 94 VAL A N 1
ATOM 687 C CA . VAL A 1 94 ? -4.852 3.201 -6.825 1.00 90.12 94 VAL A CA 1
ATOM 688 C C . VAL A 1 94 ? -4.269 3.048 -8.219 1.00 90.12 94 VAL A C 1
ATOM 690 O O . VAL A 1 94 ? -3.375 2.191 -8.384 1.00 90.12 94 VAL A O 1
#

Secondary structure (DSSP, 8-state):
-PPPHHHHH-TTHHHHSPPPHHHHHHHHHHHTT-SEEEEET-TT-TT--TTSEEEEE---HHHHHT----S-EE---TTS--S-TT--SEEE--

pLDDT: mean 95.32, std 4.97, range [57.59, 98.62]

Foldseek 3Di:
DDQDPCLPVVVCVPVVDADDVVVLVVVVVVCVQWAEEEEACCFQVRNPDPSHQYEYEHQHPSSVVNHPDPHHYDNDHPVDDPDDPPPTPYYDYD